Protein 4V11 (pdb70)

GO terms:
  GO:0005737 cytoplasm (C, IDA)
  GO:0005544 calcium-dependent phospholipid binding (F, TAS)
  GO:0050750 low-density lipoprotein particle receptor binding (F, IDA)
  GO:0005515 protein binding (F, IPI)
  GO:0007268 chemical synaptic transmission (P, TAS)
  GO:0060201 clathrin-sculpted acetylcholine transport vesicle membrane (C, TAS)
  GO:0060203 clathrin-sculpted glutamate transport vesicle membrane (C, TAS)
  GO:0061202 clathrin-sculpted gamma-aminobutyric acid transport vesicle membrane (C, TAS)
  GO:0070083 clathrin-sculpted monoamine transport vesicle membrane (C, TAS)
  GO:0005886 plasma membrane (C, TAS)
  GO:0030669 clathrin-coated endocytic vesicle membrane (C, TAS)
  GO:0030672 synaptic vesicle membrane (C, TAS)
  GO:0005543 phospholipid binding (F, IDA)
  GO:0008289 lipid binding (F, IDA)
  GO:0042734 presynaptic membrane (C, IDA)
  GO:0016050 vesicle organization (P, IDA)
  GO:0008289 lipid binding (F, EXP)
  GO:1903861 positive regulation of dendrite extension (P, IDA)
  GO:0008021 synaptic vesicle (C, TAS)
  GO:0017157 regulation of exocytosis (P, TAS)

B-factor: mean 11.52, std 8.49, range [1.67, 54.46]

Foldseek 3Di:
DAWKWKWWWAAAQVQQKIKIWGFKIAPHQADDDVARFFKKKKKFKAQLQGTDDIDIFDTHGGDRMDGGRHMDMDRGHNVCQQRIKIKMWIWGDDPDDDGHTSFIDIAHNLHDDPRPVSSVVNVVDHRDIGMDMDDGHHPVVRSVSSNDDD/DDDDDDDPD

Sequence (159 aa):
KLGDICFSLRYVPTAGKLTVVILEAKNLKKMDVGGLSDPYVKIHLMQNGKRLKKKKTTIKKNTLNPYYNESFSFEVPFEQIQKVQVVVTVLDYDKIGKNDAIGKVFVGYNSTGAELRHWSDMLANPRRPIAQWHTLQQVEEEVDAMLAVKKSDAEGHDED

Structure (mmCIF, N/CA/C/O backbone):
data_4V11
#
_entry.id   4V11
#
_cell.length_a   46.049
_cell.length_b   41.432
_cell.length_c   48.014
_cell.angle_alpha   90.00
_cell.angle_beta   96.59
_cell.angle_gamma   90.00
#
_symmetry.space_group_name_H-M   'P 1 21 1'
#
loop_
_entity.id
_entity.type
_entity.pdbx_description
1 polymer SYNAPTOTAGMIN-1
2 polymer 'SYNAPTIC VESICLE GLYCOPROTEIN 2A'
3 non-polymer 'CALCIUM ION'
4 non-polymer GLYCEROL
5 water water
#
loop_
_atom_site.group_PDB
_atom_site.id
_atom_site.type_symbol
_atom_site.label_atom_id
_atom_site.label_alt_id
_atom_site.label_comp_id
_atom_site.label_asym_id
_atom_site.label_entity_id
_atom_site.label_seq_id
_atom_site.pdbx_PDB_ins_code
_atom_site.Cartn_x
_atom_site.Cartn_y
_atom_site.Cartn_z
_atom_site.occupancy
_atom_site.B_iso_or_equiv
_atom_site.auth_seq_id
_atom_site.auth_comp_id
_atom_site.auth_asym_id
_atom_site.auth_atom_id
_atom_site.pdbx_PDB_model_num
ATOM 1 N N . LYS A 1 1 ? 7.443 -14.000 51.600 1.00 37.95 273 LYS A N 1
ATOM 2 C CA . LYS A 1 1 ? 6.435 -15.018 51.352 1.00 17.35 273 LYS A CA 1
ATOM 3 C C . LYS A 1 1 ? 5.152 -14.758 52.141 1.00 13.65 273 LYS A C 1
ATOM 4 O O . LYS A 1 1 ? 4.149 -15.411 51.906 1.00 14.70 273 LYS A O 1
ATOM 10 N N . LEU A 1 2 ? 5.181 -13.817 53.083 1.00 11.32 274 LEU A N 1
ATOM 11 C CA . LEU A 1 2 ? 4.000 -13.576 53.919 1.00 9.91 274 LEU A CA 1
ATOM 12 C C . LEU A 1 2 ? 3.222 -12.339 53.492 1.00 10.47 274 LEU A C 1
ATOM 13 O O . LEU A 1 2 ? 2.012 -12.244 53.716 1.00 9.35 274 LEU A O 1
ATOM 18 N N . GLY A 1 3 ? 3.922 -11.391 52.887 1.00 9.30 275 GLY A N 1
ATOM 19 C CA . GLY A 1 3 ? 3.291 -10.169 52.432 1.00 9.08 275 GLY A CA 1
ATOM 20 C C . GLY A 1 3 ? 3.994 -8.932 52.941 1.00 7.31 275 GLY A C 1
ATOM 21 O O . GLY A 1 3 ? 4.972 -9.014 53.690 1.00 6.19 275 GLY A O 1
ATOM 22 N N . ASP A 1 4 ? 3.491 -7.782 52.509 1.00 5.78 276 ASP A N 1
ATOM 23 C CA . ASP A 1 4 ? 4.088 -6.493 52.837 1.00 7.01 276 ASP A CA 1
ATOM 24 C C . ASP A 1 4 ? 3.020 -5.585 53.413 1.00 5.18 276 ASP A C 1
ATOM 25 O O . ASP A 1 4 ? 1.863 -5.649 52.997 1.00 5.22 276 ASP A O 1
ATOM 30 N N . ILE A 1 5 ? 3.395 -4.729 54.353 1.00 6.37 277 ILE A N 1
ATOM 31 C CA . ILE A 1 5 ? 2.417 -3.788 54.895 1.00 4.70 277 ILE A CA 1
ATOM 32 C C . ILE A 1 5 ? 2.992 -2.382 54.878 1.00 4.45 277 ILE A C 1
ATOM 33 O O . ILE A 1 5 ? 4.187 -2.194 55.122 1.00 4.35 277 ILE A O 1
ATOM 38 N N . CYS A 1 6 ? 2.143 -1.408 54.552 1.00 2.99 278 CYS A N 1
ATOM 39 C CA . CYS A 1 6 ? 2.541 -0.006 54.546 1.00 5.78 278 CYS A CA 1
ATOM 40 C C . CYS A 1 6 ? 1.759 0.725 55.619 1.00 4.78 278 CYS A C 1
ATOM 41 O O . CYS A 1 6 ? 0.541 0.618 55.679 1.00 3.73 278 CYS A O 1
ATOM 44 N N . PHE A 1 7 ? 2.460 1.445 56.486 1.00 8.01 279 PHE A N 1
ATOM 45 C CA . PHE A 1 7 ? 1.777 2.298 57.437 1.00 4.17 279 PHE A CA 1
ATOM 46 C C . PHE A 1 7 ? 2.586 3.560 57.644 1.00 4.24 279 PHE A C 1
ATOM 47 O O . PHE A 1 7 ? 3.790 3.593 57.352 1.00 5.71 279 PHE A O 1
ATOM 55 N N . SER A 1 8 ? 1.921 4.616 58.103 1.00 4.06 280 SER A N 1
ATOM 56 C CA . SER A 1 8 ? 2.640 5.834 58.422 1.00 4.58 280 SER A CA 1
ATOM 57 C C . SER A 1 8 ? 2.789 5.956 59.930 1.00 5.86 280 SER A C 1
ATOM 58 O O . SER A 1 8 ? 2.014 5.375 60.695 1.00 5.23 280 SER A O 1
ATOM 61 N N . LEU A 1 9 ? 3.827 6.676 60.340 1.00 3.56 281 LEU A N 1
ATOM 62 C CA . LEU A 1 9 ? 4.092 6.980 61.736 1.00 2.99 281 LEU A CA 1
ATOM 63 C C . LEU A 1 9 ? 4.198 8.486 61.897 1.00 4.04 281 LEU A C 1
ATOM 64 O O . LEU A 1 9 ? 4.856 9.151 61.087 1.00 5.84 281 LEU A O 1
ATOM 69 N N . ARG A 1 10 ? 3.543 9.018 62.924 1.00 5.56 282 ARG A N 1
ATOM 70 C CA . ARG A 1 10 ? 3.644 10.436 63.277 1.00 3.65 282 ARG A CA 1
ATOM 71 C C . ARG A 1 10 ? 3.803 10.568 64.789 1.00 4.28 282 ARG A C 1
ATOM 72 O O . ARG A 1 10 ? 3.071 9.940 65.547 1.00 4.34 282 ARG A O 1
ATOM 80 N N . TYR A 1 11 ? 4.768 11.363 65.231 1.00 4.63 283 TYR A N 1
ATOM 81 C CA . TYR A 1 11 ? 4.860 11.677 66.648 1.00 6.14 283 TYR A CA 1
ATOM 82 C C . TYR A 1 11 ? 4.714 13.188 66.842 1.00 7.79 283 TYR A C 1
ATOM 83 O O . TYR A 1 11 ? 5.352 13.980 66.139 1.00 7.90 283 TYR A O 1
ATOM 92 N N . VAL A 1 12 ? 3.835 13.581 67.759 1.00 7.98 284 VAL A N 1
ATOM 93 C CA . VAL A 1 12 ? 3.662 14.985 68.116 1.00 7.07 284 VAL A CA 1
ATOM 94 C C . VAL A 1 12 ? 4.239 15.174 69.516 1.00 7.83 284 VAL A C 1
ATOM 95 O O . VAL A 1 12 ? 3.545 14.946 70.515 1.00 8.33 284 VAL A O 1
ATOM 99 N N . PRO A 1 13 ? 5.521 15.569 69.587 1.00 9.35 285 PRO A N 1
ATOM 100 C CA . PRO A 1 13 ? 6.318 15.548 70.824 1.00 8.92 285 PRO A CA 1
ATOM 101 C C . PRO A 1 13 ? 5.649 16.269 71.987 1.00 8.58 285 PRO A C 1
ATOM 102 O O . PRO A 1 13 ? 5.563 15.725 73.087 1.00 11.72 285 PRO A O 1
ATOM 106 N N . THR A 1 14 ? 5.173 17.483 71.744 1.00 14.18 286 THR A N 1
ATOM 107 C CA . THR A 1 14 ? 4.628 18.290 72.830 1.00 15.13 286 THR A CA 1
ATOM 108 C C . THR A 1 14 ? 3.290 17.725 73.294 1.00 17.33 286 THR A C 1
ATOM 109 O O . THR A 1 14 ? 2.854 17.986 74.413 1.00 18.23 286 THR A O 1
ATOM 113 N N . ALA A 1 15 ? 2.659 16.913 72.452 1.00 10.56 287 ALA A N 1
ATOM 114 C CA . ALA A 1 15 ? 1.395 16.289 72.818 1.00 7.05 287 ALA A CA 1
ATOM 115 C C . ALA A 1 15 ? 1.571 14.886 73.402 1.00 11.36 287 ALA A C 1
ATOM 116 O O . ALA A 1 15 ? 0.631 14.331 73.976 1.00 11.68 287 ALA A O 1
ATOM 118 N N . GLY A 1 16 ? 2.765 14.316 73.260 1.00 7.50 288 GLY A N 1
ATOM 119 C CA . GLY A 1 16 ? 2.973 12.918 73.589 1.00 7.38 288 GLY A CA 1
ATOM 120 C C . GLY A 1 16 ? 2.006 12.038 72.811 1.00 11.29 288 GLY A C 1
ATOM 121 O O . GLY A 1 16 ? 1.444 11.089 73.356 1.00 10.69 288 GLY A O 1
ATOM 122 N N . LYS A 1 17 ? 1.802 12.358 71.534 1.00 4.98 289 LYS A N 1
ATOM 123 C CA . LYS A 1 17 ? 0.801 11.652 70.728 1.00 6.37 289 LYS A CA 1
ATOM 124 C C . LYS A 1 17 ? 1.444 10.890 69.572 1.00 5.92 289 LYS A C 1
ATOM 125 O O . LYS A 1 17 ? 2.082 11.485 68.703 1.00 4.76 289 LYS A O 1
ATOM 131 N N . LEU A 1 18 ? 1.253 9.576 69.570 1.00 3.56 290 LEU A N 1
ATOM 132 C CA . LEU A 1 18 ? 1.822 8.706 68.543 1.00 3.49 290 LEU A CA 1
ATOM 133 C C . LEU A 1 18 ? 0.719 8.157 67.659 1.00 4.17 290 LEU A C 1
ATOM 134 O O . LEU A 1 18 ? -0.179 7.475 68.150 1.00 4.83 290 LEU A O 1
ATOM 139 N N . THR A 1 19 ? 0.780 8.444 66.365 1.00 4.61 291 THR A N 1
ATOM 140 C CA . THR A 1 19 ? -0.285 8.023 65.461 1.00 3.38 291 THR A CA 1
ATOM 141 C C . THR A 1 19 ? 0.240 7.077 64.389 1.00 5.88 291 THR A C 1
ATOM 142 O O . THR A 1 19 ? 1.194 7.377 63.667 1.00 6.55 291 THR A O 1
ATOM 146 N N . VAL A 1 20 ? -0.397 5.917 64.312 1.00 3.95 292 VAL A N 1
ATOM 147 C CA . VAL A 1 20 ? -0.084 4.908 63.321 1.00 3.99 292 VAL A CA 1
ATOM 148 C C . VAL A 1 20 ? -1.256 4.817 62.350 1.00 5.20 292 VAL A C 1
ATOM 149 O O . VAL A 1 20 ? -2.375 4.526 62.770 1.00 4.28 292 VAL A O 1
ATOM 153 N N . VAL A 1 21 ? -1.014 5.073 61.068 1.00 3.91 293 VAL A N 1
ATOM 154 C CA . VAL A 1 21 ? -2.061 4.890 60.072 1.00 3.12 293 VAL A CA 1
ATOM 155 C C . VAL A 1 21 ? -1.759 3.652 59.264 1.00 4.62 293 VAL A C 1
ATOM 156 O O . VAL A 1 21 ? -0.760 3.605 58.559 1.00 4.24 293 VAL A O 1
ATOM 160 N N . ILE A 1 22 ? -2.613 2.646 59.383 1.00 4.06 294 ILE A N 1
ATOM 161 C CA . ILE A 1 22 ? -2.475 1.450 58.566 1.00 3.07 294 ILE A CA 1
ATOM 162 C C . ILE A 1 22 ? -2.983 1.804 57.177 1.00 4.17 294 ILE A C 1
ATOM 163 O O . ILE A 1 22 ? -4.155 2.130 57.000 1.00 2.25 294 ILE A O 1
ATOM 168 N N . LEU A 1 23 ? -2.092 1.778 56.194 1.00 3.48 295 LEU A N 1
ATOM 169 C CA . LEU A 1 23 ? -2.484 2.203 54.857 1.00 5.64 295 LEU A CA 1
ATOM 170 C C . LEU A 1 23 ? -2.956 1.016 54.007 1.00 5.45 295 LEU A C 1
ATOM 171 O O . LEU A 1 23 ? -4.130 0.927 53.634 1.00 5.78 295 LEU A O 1
ATOM 176 N N . GLU A 1 24 ? -2.046 0.099 53.718 1.00 5.03 296 GLU A N 1
ATOM 177 C CA . GLU A 1 24 ? -2.316 -0.961 52.746 1.00 4.99 296 GLU A CA 1
ATOM 178 C C . GLU A 1 24 ? -1.438 -2.171 53.040 1.00 6.58 296 GLU A C 1
ATOM 179 O O . GLU A 1 24 ? -0.348 -2.023 53.585 1.00 7.28 296 GLU A O 1
ATOM 185 N N . ALA A 1 25 ? -1.920 -3.363 52.699 1.00 6.76 297 ALA A N 1
ATOM 186 C CA . ALA A 1 25 ? -1.074 -4.541 52.663 1.00 5.40 297 ALA A CA 1
ATOM 187 C C . ALA A 1 25 ? -1.160 -5.174 51.269 1.00 7.92 297 ALA A C 1
ATOM 188 O O . ALA A 1 25 ? -2.152 -4.996 50.570 1.00 6.40 297 ALA A O 1
ATOM 190 N N . LYS A 1 26 ? -0.118 -5.891 50.855 1.00 6.87 298 LYS A N 1
ATOM 191 C CA . LYS A 1 26 ? -0.126 -6.508 49.534 1.00 8.80 298 LYS A CA 1
ATOM 192 C C . LYS A 1 26 ? 0.633 -7.819 49.566 1.00 8.31 298 LYS A C 1
ATOM 193 O O . LYS A 1 26 ? 1.429 -8.055 50.478 1.00 8.05 298 LYS A O 1
ATOM 199 N N . ASN A 1 27 ? 0.376 -8.667 48.573 1.00 9.71 299 ASN A N 1
ATOM 200 C CA . ASN A 1 27 ? 1.025 -9.970 48.476 1.00 9.56 299 ASN A CA 1
ATOM 201 C C . ASN A 1 27 ? 0.788 -10.851 49.696 1.00 8.95 299 ASN A C 1
ATOM 202 O O . ASN A 1 27 ? 1.640 -11.661 50.043 1.00 6.20 299 ASN A O 1
ATOM 207 N N . LEU A 1 28 ? -0.361 -10.693 50.352 1.00 6.60 300 LEU A N 1
ATOM 208 C CA . LEU A 1 28 ? -0.620 -11.447 51.577 1.00 5.07 300 LEU A CA 1
ATOM 209 C C . LEU A 1 28 ? -0.725 -12.932 51.277 1.00 7.86 300 LEU A C 1
ATOM 210 O O . LEU A 1 28 ? -1.194 -13.331 50.219 1.00 5.35 300 LEU A O 1
ATOM 215 N N . LYS A 1 29 ? -0.295 -13.744 52.229 1.00 4.35 301 LYS A N 1
ATOM 216 C CA . LYS A 1 29 ? -0.466 -15.179 52.110 1.00 11.93 301 LYS A CA 1
ATOM 217 C C . LYS A 1 29 ? -1.951 -15.521 52.080 1.00 8.37 301 LYS A C 1
ATOM 218 O O . LYS A 1 29 ? -2.762 -14.893 52.765 1.00 7.11 301 LYS A O 1
ATOM 224 N N . LYS A 1 30 ? -2.293 -16.515 51.269 1.00 8.07 302 LYS A N 1
ATOM 225 C CA . LYS A 1 30 ? -3.646 -17.031 51.171 1.00 7.95 302 LYS A CA 1
ATOM 226 C C . LYS A 1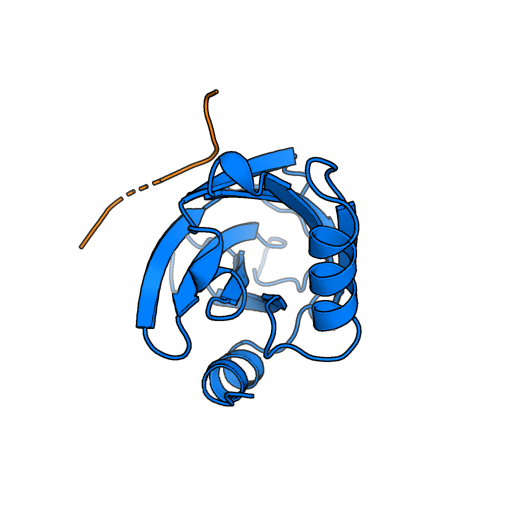 30 ? -3.881 -17.977 52.344 1.00 10.43 302 LYS A C 1
ATOM 227 O O . LYS A 1 30 ? -3.187 -18.991 52.473 1.00 6.47 302 LYS A O 1
ATOM 233 N N . MET A 1 31 ? -4.849 -17.646 53.193 1.00 6.27 303 MET A N 1
ATOM 234 C CA . MET A 1 31 ? -5.067 -18.366 54.448 1.00 6.40 303 MET A CA 1
ATOM 235 C C . MET A 1 31 ? -6.422 -19.064 54.517 1.00 8.08 303 MET A C 1
ATOM 236 O O . MET A 1 31 ? -6.809 -19.576 55.571 1.00 10.00 303 MET A O 1
ATOM 241 N N . ASP A 1 32 ? -7.155 -19.074 53.411 1.00 8.34 304 ASP A N 1
ATOM 242 C CA . ASP A 1 32 ? -8.441 -19.756 53.379 1.00 6.17 304 ASP A CA 1
ATOM 243 C C . ASP A 1 32 ? -8.460 -20.789 52.260 1.00 14.74 304 ASP A C 1
ATOM 244 O O . ASP A 1 32 ? -7.779 -20.636 51.259 1.00 12.93 304 ASP A O 1
ATOM 249 N N . VAL A 1 33 ? -9.210 -21.862 52.468 1.00 13.57 305 VAL A N 1
ATOM 250 C CA . VAL A 1 33 ? -9.520 -22.810 51.408 1.00 12.65 305 VAL A CA 1
ATOM 251 C C . VAL A 1 33 ? -10.869 -22.397 50.857 1.00 12.87 305 VAL A C 1
ATOM 252 O O . VAL A 1 33 ? -11.814 -22.231 51.621 1.00 11.87 305 VAL A O 1
ATOM 256 N N . GLY A 1 34 ? -10.966 -22.210 49.544 1.00 9.62 306 GLY A N 1
ATOM 257 C CA . GLY A 1 34 ? -12.218 -21.788 48.946 1.00 9.91 306 GLY A CA 1
ATOM 258 C C . GLY A 1 34 ? -12.443 -20.303 49.160 1.00 13.73 306 GLY A C 1
ATOM 259 O O . GLY A 1 34 ? -13.574 -19.831 49.232 1.00 18.63 306 GLY A O 1
ATOM 260 N N . GLY A 1 35 ? -11.344 -19.565 49.272 1.00 11.68 307 GLY A N 1
ATOM 261 C CA . GLY A 1 35 ? -11.384 -18.132 49.506 1.00 11.51 307 GLY A CA 1
ATOM 262 C C . GLY A 1 35 ? -9.958 -17.624 49.496 1.00 9.51 307 GLY A C 1
ATOM 263 O O . GLY A 1 35 ? -9.037 -18.390 49.264 1.00 17.05 307 GLY A O 1
ATOM 264 N N . LEU A 1 36 ? -9.761 -16.339 49.745 1.00 10.21 308 LEU A N 1
ATOM 265 C CA . LEU A 1 36 ? -8.412 -15.793 49.767 1.00 6.02 308 LEU A CA 1
ATOM 266 C C . LEU A 1 36 ? -7.890 -15.656 51.210 1.00 8.63 308 LEU A C 1
ATOM 267 O O . LEU A 1 36 ? -7.389 -16.618 51.792 1.00 8.84 308 LEU A O 1
ATOM 272 N N . SER A 1 37 ? -7.976 -14.451 51.756 1.00 4.87 309 SER A N 1
ATOM 273 C CA . SER A 1 37 ? -7.791 -14.215 53.190 1.00 5.05 309 SER A CA 1
ATOM 274 C C . SER A 1 37 ? -8.767 -13.110 53.526 1.00 4.55 309 SER A C 1
ATOM 275 O O . SER A 1 37 ? -9.285 -12.455 52.624 1.00 6.05 309 SER A O 1
ATOM 278 N N . ASP A 1 38 ? -9.031 -12.911 54.809 1.00 4.32 310 ASP A N 1
ATOM 279 C CA . ASP A 1 38 ? -9.943 -11.868 55.254 1.00 4.31 310 ASP A CA 1
ATOM 280 C C . ASP A 1 38 ? -9.195 -11.005 56.248 1.00 4.02 310 ASP A C 1
ATOM 281 O O . ASP A 1 38 ? -9.463 -11.076 57.442 1.00 5.34 310 ASP A O 1
ATOM 286 N N . PRO A 1 39 ? -8.234 -10.206 55.759 1.00 6.01 311 PRO A N 1
ATOM 287 C CA . PRO A 1 39 ? -7.271 -9.563 56.660 1.00 3.42 311 PRO A CA 1
ATOM 288 C C . PRO A 1 39 ? -7.806 -8.397 57.481 1.00 3.48 311 PRO A C 1
ATOM 289 O O . PRO A 1 39 ? -8.500 -7.520 56.968 1.00 2.65 311 PRO A O 1
ATOM 293 N N . TYR A 1 40 ? -7.452 -8.404 58.761 1.00 3.98 312 TYR A N 1
ATOM 294 C CA . TYR A 1 40 ? -7.539 -7.216 59.597 1.00 2.83 312 TYR A CA 1
ATOM 295 C C . TYR A 1 40 ? -6.1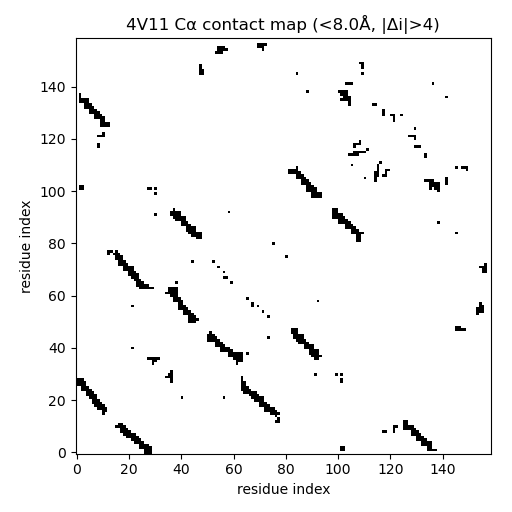74 -7.052 60.255 1.00 3.98 312 TYR A C 1
ATOM 296 O O . TYR A 1 40 ? -5.365 -7.974 60.254 1.00 3.47 312 TYR A O 1
ATOM 305 N N . VAL A 1 41 ? -5.921 -5.868 60.791 1.00 5.49 313 VAL A N 1
ATOM 306 C CA . VAL A 1 41 ? -4.633 -5.558 61.389 1.00 3.52 313 VAL A CA 1
ATOM 307 C C . VAL A 1 41 ? -4.835 -5.205 62.850 1.00 5.41 313 VAL A C 1
ATOM 308 O O . VAL A 1 41 ? -5.690 -4.382 63.180 1.00 3.33 313 VAL A O 1
ATOM 312 N N . LYS A 1 42 ? -4.081 -5.858 63.728 1.00 3.44 314 LYS A N 1
ATOM 313 C CA . LYS A 1 42 ? -4.126 -5.521 65.138 1.00 4.84 314 LYS A CA 1
ATOM 314 C C . LYS A 1 42 ? -2.846 -4.795 65.524 1.00 6.72 314 LYS A C 1
ATOM 315 O O . LYS A 1 42 ? -1.758 -5.191 65.119 1.00 8.78 314 LYS A O 1
ATOM 321 N N . ILE A 1 43 ? -2.977 -3.723 66.298 1.00 4.91 315 ILE A N 1
ATOM 322 C CA . ILE A 1 43 ? -1.818 -2.948 66.720 1.00 4.95 315 ILE A CA 1
ATOM 323 C C . ILE A 1 43 ? -1.707 -2.996 68.230 1.00 9.58 315 ILE A C 1
ATOM 324 O O . ILE A 1 43 ? -2.667 -2.667 68.930 1.00 7.73 315 ILE A O 1
ATOM 329 N N . HIS A 1 44 ? -0.554 -3.441 68.725 1.00 4.62 316 HIS A N 1
ATOM 330 C CA . HIS A 1 44 ? -0.290 -3.454 70.159 1.00 6.24 316 HIS A CA 1
ATOM 331 C C . HIS A 1 44 ? 0.798 -2.448 70.493 1.00 5.17 316 HIS A C 1
ATOM 332 O O . HIS A 1 44 ? 1.863 -2.443 69.868 1.00 4.52 316 HIS A O 1
ATOM 339 N N . LEU A 1 45 ? 0.525 -1.589 71.465 1.00 4.66 317 LEU A N 1
ATOM 340 C CA . LEU A 1 45 ? 1.568 -0.741 72.032 1.00 3.55 317 LEU A CA 1
ATOM 341 C C . LEU A 1 45 ? 2.144 -1.488 73.223 1.00 6.44 317 LEU A C 1
ATOM 342 O O . LEU A 1 45 ? 1.414 -1.847 74.147 1.00 5.83 317 LEU A O 1
ATOM 347 N N . MET A 1 46 ? 3.440 -1.763 73.193 1.00 4.14 318 MET A N 1
ATOM 348 C CA . MET A 1 46 ? 4.034 -2.546 74.262 1.00 6.26 318 MET A CA 1
ATOM 349 C C . MET A 1 46 ? 5.216 -1.815 74.859 1.00 7.64 318 MET A C 1
ATOM 350 O O . MET A 1 46 ? 5.752 -0.881 74.271 1.00 6.04 318 MET A O 1
ATOM 355 N N . GLN A 1 47 ? 5.607 -2.223 76.054 1.00 7.38 319 GLN A N 1
ATOM 356 C CA . GLN A 1 47 ? 6.837 -1.703 76.619 1.00 13.13 319 GLN A CA 1
ATOM 357 C C . GLN A 1 47 ? 7.684 -2.922 76.918 1.00 27.07 319 GLN A C 1
ATOM 358 O O . GLN A 1 47 ? 7.585 -3.522 77.985 1.00 31.22 319 GLN A O 1
ATOM 364 N N . ASN A 1 48 ? 8.478 -3.287 75.914 1.00 36.20 320 ASN A N 1
ATOM 365 C CA . ASN A 1 48 ? 9.251 -4.516 75.879 1.00 38.37 320 ASN A CA 1
ATOM 366 C C . ASN A 1 48 ? 8.342 -5.734 76.018 1.00 35.89 320 ASN A C 1
ATOM 367 O O . ASN A 1 48 ? 7.726 -6.153 75.033 1.00 24.62 320 ASN A O 1
ATOM 372 N N . GLY A 1 49 ? 8.234 -6.286 77.224 1.00 37.84 321 GLY A N 1
ATOM 373 C CA . GLY A 1 49 ? 7.461 -7.501 77.422 1.00 39.10 321 GLY A CA 1
ATOM 374 C C . GLY A 1 49 ? 5.992 -7.306 77.765 1.00 43.92 321 GLY A C 1
ATOM 375 O O . GLY A 1 49 ? 5.221 -8.263 77.775 1.00 48.43 321 GLY A O 1
ATOM 376 N N . LYS A 1 50 ? 5.593 -6.069 78.027 1.00 34.27 322 LYS A N 1
ATOM 377 C CA . LYS A 1 50 ? 4.282 -5.811 78.604 1.00 20.12 322 LYS A CA 1
ATOM 378 C C . LYS A 1 50 ? 3.290 -5.172 77.629 1.00 24.19 322 LYS A C 1
ATOM 379 O O . LYS A 1 50 ? 3.611 -4.209 76.939 1.00 12.22 322 LYS A O 1
ATOM 385 N N . ARG A 1 51 ? 2.074 -5.702 77.592 1.00 19.23 323 ARG A N 1
ATOM 386 C CA . ARG A 1 51 ? 1.022 -5.118 76.763 1.00 13.42 323 ARG A CA 1
ATOM 387 C C . ARG A 1 51 ? 0.463 -3.854 77.407 1.00 16.53 323 ARG A C 1
ATOM 388 O O . ARG A 1 51 ? 0.037 -3.892 78.561 1.00 24.57 323 ARG A O 1
ATOM 396 N N . LEU A 1 52 ? 0.475 -2.737 76.677 1.00 7.93 324 LEU A N 1
ATOM 397 C CA . LEU A 1 52 ? -0.064 -1.482 77.212 1.00 4.96 324 LEU A CA 1
ATOM 398 C C . LEU A 1 52 ? -1.455 -1.168 76.650 1.00 8.40 324 LEU A C 1
ATOM 399 O O . LEU A 1 52 ? -2.413 -0.992 77.410 1.00 7.51 324 LEU A O 1
ATOM 404 N N . LYS A 1 53 ? -1.543 -1.071 75.318 1.00 6.31 325 LYS A N 1
ATOM 405 C CA . LYS A 1 53 ? -2.762 -0.674 74.608 1.00 3.97 325 LYS A CA 1
ATOM 406 C C . LYS A 1 53 ? -2.879 -1.520 73.336 1.00 5.20 325 LYS A C 1
ATOM 407 O O . LYS A 1 53 ? -1.871 -1.972 72.802 1.00 4.99 325 LYS A O 1
ATOM 413 N N . LYS A 1 54 ? -4.101 -1.727 72.856 1.00 3.72 326 LYS A N 1
ATOM 414 C CA . LYS A 1 54 ? -4.328 -2.450 71.607 1.00 4.14 326 LYS A CA 1
ATOM 415 C C . LYS A 1 54 ? -5.402 -1.757 70.783 1.00 10.02 326 LYS A C 1
ATOM 416 O O . LYS A 1 54 ? -6.312 -1.130 71.336 1.00 8.68 326 LYS A O 1
ATOM 422 N N . LYS A 1 55 ? -5.287 -1.844 69.462 1.00 4.62 327 LYS A N 1
ATOM 423 C CA . LYS A 1 55 ? -6.339 -1.362 68.570 1.00 5.05 327 LYS A CA 1
ATOM 424 C C . LYS A 1 55 ? -6.402 -2.285 67.366 1.00 3.85 327 LYS A C 1
ATOM 425 O O . LYS A 1 55 ? -5.501 -3.108 67.167 1.00 5.13 327 LYS A O 1
ATOM 431 N N . LYS A 1 56 ? -7.445 -2.153 66.558 1.00 3.46 328 LYS A N 1
ATOM 432 C CA . LYS A 1 56 ? -7.544 -2.990 65.366 1.00 5.08 328 LYS A CA 1
ATOM 433 C C . LYS A 1 56 ? -8.315 -2.312 64.247 1.00 6.23 328 LYS A C 1
ATOM 434 O O . LYS A 1 56 ? -9.186 -1.471 64.496 1.00 3.70 328 LYS A O 1
ATOM 440 N N . THR A 1 57 ? -7.984 -2.681 63.012 1.00 4.38 329 THR A N 1
ATOM 441 C CA . THR A 1 57 ? -8.731 -2.218 61.852 1.00 2.80 329 THR A CA 1
ATOM 442 C C . THR A 1 57 ? -10.024 -2.985 61.643 1.00 6.06 329 THR A C 1
ATOM 443 O O . THR A 1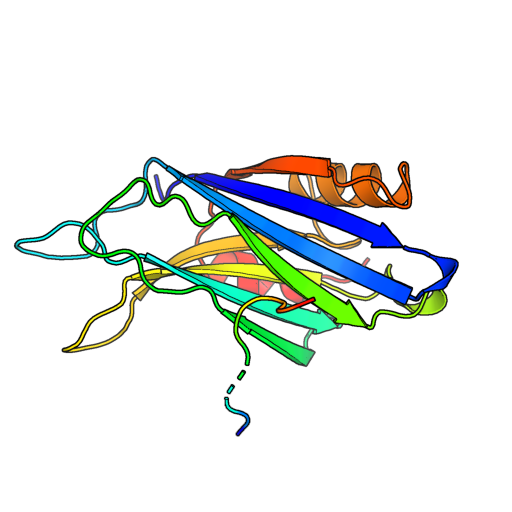 57 ? -10.264 -4.016 62.272 1.00 4.57 329 THR A O 1
ATOM 447 N N . THR A 1 58 ? -10.843 -2.490 60.717 1.00 3.17 330 THR A N 1
ATOM 448 C CA . THR A 1 58 ? -11.924 -3.294 60.184 1.00 5.04 330 THR A CA 1
ATOM 449 C C . THR A 1 58 ? -11.351 -4.495 59.412 1.00 6.53 330 THR A C 1
ATOM 450 O O . THR A 1 58 ? -10.158 -4.563 59.118 1.00 2.90 330 THR A O 1
ATOM 454 N N . ILE A 1 59 ? -12.227 -5.443 59.103 1.00 5.43 331 ILE A N 1
ATOM 455 C CA . ILE A 1 59 ? -11.891 -6.622 58.310 1.00 5.66 331 ILE A CA 1
A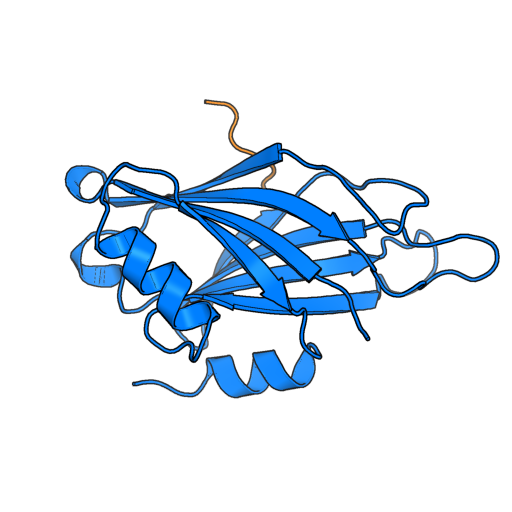TOM 456 C C . ILE A 1 59 ? -12.201 -6.388 56.841 1.00 7.13 331 ILE A C 1
ATOM 457 O O . ILE A 1 59 ? -13.292 -5.932 56.524 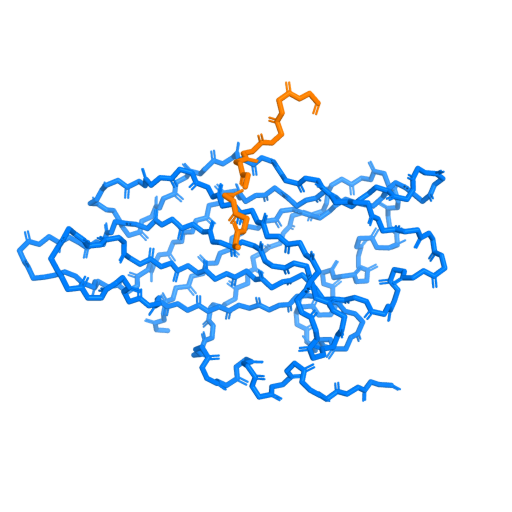1.00 5.47 331 ILE A O 1
ATOM 462 N N . LYS A 1 60 ? -11.250 -6.681 55.952 1.00 3.90 332 LYS A N 1
ATOM 463 C CA . LYS A 1 60 ? -11.510 -6.646 54.515 1.00 6.95 332 LYS A CA 1
ATOM 464 C C . LYS A 1 60 ? -11.695 -8.074 54.013 1.00 7.90 332 LYS A C 1
ATOM 465 O O . LYS A 1 60 ? -10.808 -8.903 54.169 1.00 10.08 332 LYS A O 1
ATOM 471 N N . LYS A 1 61 ? -12.844 -8.365 53.416 1.00 7.19 333 LYS A N 1
ATOM 472 C CA . LYS A 1 61 ? -13.173 -9.742 53.056 1.00 5.13 333 LYS A CA 1
ATOM 473 C C . LYS A 1 61 ? -12.537 -10.164 51.748 1.00 6.23 333 LYS A C 1
ATOM 474 O O . LYS A 1 61 ? -12.532 -9.391 50.779 1.00 6.18 333 LYS A O 1
ATOM 480 N N . ASN A 1 62 ? -12.005 -11.385 51.729 1.00 6.15 334 ASN A N 1
ATOM 481 C CA . ASN A 1 62 ? -11.623 -12.057 50.488 1.00 6.17 334 ASN A CA 1
ATOM 482 C C . ASN A 1 62 ? -10.655 -11.242 49.633 1.00 6.81 334 ASN A C 1
ATOM 483 O O . ASN A 1 62 ? -10.939 -10.916 48.479 1.00 5.60 334 ASN A O 1
ATOM 488 N N . THR A 1 63 ? -9.515 -10.891 50.208 1.00 3.52 335 THR A N 1
ATOM 489 C CA . THR A 1 63 ? -8.529 -10.131 49.462 1.00 5.15 335 THR A CA 1
ATOM 490 C C . THR A 1 63 ? -7.136 -10.392 50.006 1.00 7.22 335 THR A C 1
ATOM 491 O O . THR A 1 63 ? -6.961 -10.628 51.203 1.00 6.83 335 THR A O 1
ATOM 495 N N . LEU A 1 64 ? -6.154 -10.359 49.111 1.00 6.28 336 LEU A N 1
ATOM 496 C CA . LEU A 1 64 ? -4.746 -10.446 49.496 1.00 4.65 336 LEU A CA 1
ATOM 497 C C . LEU A 1 64 ? -4.066 -9.067 49.386 1.00 5.45 336 LEU A C 1
ATOM 498 O O . LEU A 1 64 ? -2.860 -8.938 49.612 1.00 6.40 336 LEU A O 1
ATOM 503 N N . ASN A 1 65 ? -4.851 -8.043 49.052 1.00 3.36 337 ASN A N 1
ATOM 504 C CA . ASN A 1 65 ? -4.348 -6.670 48.911 1.00 4.59 337 ASN A CA 1
ATOM 505 C C . ASN A 1 65 ? -5.307 -5.639 49.529 1.00 9.45 337 ASN A C 1
ATOM 506 O O . ASN A 1 65 ? -5.896 -4.811 48.824 1.00 5.21 337 ASN A O 1
ATOM 511 N N . PRO A 1 66 ? -5.477 -5.692 50.860 1.00 6.62 338 PRO A N 1
ATOM 512 C CA . PRO A 1 66 ? -6.415 -4.787 51.540 1.00 6.85 338 PRO A CA 1
ATOM 513 C C . PRO A 1 66 ? -5.937 -3.340 51.589 1.00 5.66 338 PRO A C 1
ATOM 514 O O . PRO A 1 66 ? -4.745 -3.102 51.787 1.00 6.64 338 PRO A O 1
ATOM 518 N N . TYR A 1 67 ? -6.871 -2.402 51.438 1.00 5.03 339 TYR A N 1
ATOM 519 C CA . TYR A 1 67 ? -6.609 -0.978 51.631 1.00 5.42 339 TYR A CA 1
ATOM 520 C C . TYR A 1 67 ? -7.439 -0.487 52.820 1.00 6.05 339 TYR A C 1
ATOM 521 O O . TYR A 1 67 ? -8.658 -0.632 52.814 1.00 6.16 339 TYR A O 1
ATOM 530 N N . TYR A 1 68 ? -6.780 0.084 53.832 1.00 2.97 340 TYR A N 1
ATOM 531 C CA . TYR A 1 68 ? -7.446 0.457 55.083 1.00 4.96 340 TYR A CA 1
ATOM 532 C C . TYR A 1 68 ? -7.611 1.963 55.244 1.00 4.79 340 TYR A C 1
ATOM 533 O O . TYR A 1 68 ? -8.723 2.459 55.413 1.00 5.91 340 TYR A O 1
ATOM 542 N N . ASN A 1 69 ? -6.488 2.671 55.194 1.00 4.41 341 ASN A N 1
ATOM 543 C CA . ASN A 1 69 ? -6.426 4.086 55.566 1.00 6.20 341 ASN A CA 1
ATOM 544 C C . ASN A 1 69 ? -7.154 4.344 56.892 1.00 8.97 341 ASN A C 1
ATOM 545 O O . ASN A 1 69 ? -8.066 5.174 56.966 1.00 4.88 341 ASN A O 1
ATOM 550 N N . GLU A 1 70 ? -6.749 3.617 57.932 1.00 4.84 342 GLU A N 1
ATOM 551 C CA . GLU A 1 70 ? -7.337 3.771 59.255 1.00 3.91 342 GLU A CA 1
ATOM 552 C C . GLU A 1 70 ? -6.287 4.252 60.240 1.00 3.63 342 GLU A C 1
ATOM 553 O O . GLU A 1 70 ? -5.197 3.688 60.320 1.00 1.67 342 GLU A O 1
ATOM 559 N N . SER A 1 71 ? -6.622 5.301 60.985 1.00 3.08 343 SER A N 1
ATOM 560 C CA . SER A 1 71 ? -5.650 5.936 61.872 1.00 3.87 343 SER A CA 1
ATOM 561 C C . SER A 1 71 ? -5.800 5.463 63.319 1.00 6.11 343 SER A C 1
ATOM 562 O O . SER A 1 71 ? -6.923 5.275 63.797 1.00 5.98 343 SER A O 1
ATOM 565 N N . PHE A 1 72 ? -4.670 5.254 64.006 1.00 5.60 344 PHE A N 1
ATOM 566 C CA . PHE A 1 72 ? -4.673 4.799 65.404 1.00 7.00 344 PHE A CA 1
ATOM 567 C C . PHE A 1 72 ? -3.700 5.605 66.248 1.00 4.45 344 PHE A C 1
ATOM 568 O O . PHE A 1 72 ? -2.501 5.575 66.001 1.00 5.15 344 PHE A O 1
ATOM 576 N N . SER A 1 73 ? -4.217 6.295 67.261 1.00 5.47 345 SER A N 1
ATOM 577 C CA . SER A 1 73 ? -3.370 7.142 68.104 1.00 4.92 345 SER A CA 1
ATOM 578 C C . SER A 1 73 ? -3.213 6.595 69.516 1.00 6.58 345 SER A C 1
ATOM 579 O O . SER A 1 73 ? -4.142 6.015 70.076 1.00 4.77 345 SER A O 1
ATOM 582 N N . PHE A 1 74 ? -2.018 6.790 70.068 1.00 4.48 346 PHE A N 1
ATOM 583 C CA . PHE A 1 74 ? -1.656 6.331 71.399 1.00 5.27 346 PHE A CA 1
ATOM 584 C C . PHE A 1 74 ? -0.997 7.456 72.159 1.00 5.99 346 PHE A C 1
ATOM 585 O O . PHE A 1 74 ? -0.259 8.250 71.579 1.00 5.81 346 PHE A O 1
ATOM 593 N N . GLU A 1 75 ? -1.229 7.489 73.463 1.00 7.53 347 GLU A N 1
ATOM 594 C CA . GLU A 1 75 ? -0.558 8.445 74.328 1.00 7.37 347 GLU A CA 1
ATOM 595 C C . GLU A 1 75 ? 0.799 7.879 74.750 1.00 10.83 347 GLU A C 1
ATOM 596 O O . GLU A 1 75 ? 0.871 6.885 75.476 1.00 8.86 347 GLU A O 1
ATOM 602 N N . VAL A 1 76 ? 1.873 8.486 74.253 1.00 7.63 348 VAL A N 1
ATOM 603 C CA . VAL A 1 76 ? 3.231 8.104 74.646 1.00 7.16 348 VAL A CA 1
ATOM 604 C C . VAL A 1 76 ? 4.017 9.364 74.981 1.00 7.88 348 VAL A C 1
ATOM 605 O O . VAL A 1 76 ? 4.439 10.093 74.085 1.00 6.67 348 VAL A O 1
ATOM 609 N N . PRO A 1 77 ? 4.204 9.626 76.275 1.00 9.67 349 PRO A N 1
ATOM 610 C CA . PRO A 1 77 ? 4.888 10.842 76.723 1.00 13.10 349 PRO A CA 1
ATOM 611 C C . PRO A 1 77 ? 6.307 10.908 76.165 1.00 13.58 349 PRO A C 1
ATOM 612 O O . PRO A 1 77 ? 6.935 9.868 75.954 1.00 9.31 349 PRO A O 1
ATOM 616 N N . PHE A 1 78 ? 6.775 12.124 75.918 1.00 11.08 350 PHE A N 1
ATOM 617 C CA . PHE A 1 78 ? 8.087 12.389 75.344 1.00 12.61 350 PHE A CA 1
ATOM 618 C C . PHE A 1 78 ? 9.160 11.511 75.981 1.00 11.49 350 PHE A C 1
ATOM 619 O O . PHE A 1 78 ? 9.913 10.837 75.282 1.00 7.69 350 PHE A O 1
ATOM 627 N N . GLU A 1 79 ? 9.193 11.480 77.310 1.00 10.94 351 GLU A N 1
ATOM 628 C CA . GLU A 1 79 ? 10.236 10.741 78.026 1.00 14.91 351 GLU A CA 1
ATOM 629 C C . GLU A 1 79 ? 10.195 9.228 77.791 1.00 17.14 351 GLU A C 1
ATOM 630 O O . GLU A 1 79 ? 11.161 8.535 78.093 1.00 12.37 351 GLU A O 1
ATOM 636 N N . GLN A 1 80 ? 9.085 8.718 77.258 1.00 15.08 352 GLN A N 1
ATOM 637 C CA . GLN A 1 80 ? 8.901 7.272 77.108 1.00 12.48 352 GLN A CA 1
ATOM 638 C C . GLN A 1 80 ? 8.954 6.777 75.657 1.00 9.49 352 GLN A C 1
ATOM 639 O O . GLN A 1 80 ? 8.846 5.578 75.404 1.00 8.95 352 GLN A O 1
ATOM 645 N N . ILE A 1 81 ? 9.117 7.682 74.702 1.00 9.42 353 ILE A N 1
ATOM 646 C CA . ILE A 1 81 ? 8.952 7.293 73.301 1.00 7.23 353 ILE A CA 1
ATOM 647 C C . ILE A 1 81 ? 10.028 6.291 72.840 1.00 7.16 353 ILE A C 1
ATOM 648 O O . ILE A 1 81 ? 9.794 5.491 71.923 1.00 5.26 353 ILE A O 1
ATOM 653 N N . GLN A 1 82 ? 11.185 6.274 73.509 1.00 7.10 354 GLN A N 1
ATOM 654 C CA . GLN A 1 82 ? 12.240 5.337 73.116 1.00 4.52 354 GLN A CA 1
ATOM 655 C C . GLN A 1 82 ? 12.211 4.051 73.939 1.00 9.88 354 GLN A C 1
ATOM 656 O O . GLN A 1 82 ? 13.147 3.247 73.890 1.00 7.09 354 GLN A O 1
ATOM 662 N N . LYS A 1 83 ? 11.121 3.847 74.668 1.00 6.43 355 LYS A N 1
ATOM 663 C CA . LYS A 1 83 ? 10.963 2.653 75.491 1.00 7.39 355 LYS A CA 1
ATOM 664 C C . LYS A 1 83 ? 9.853 1.744 74.985 1.00 8.15 355 LYS A C 1
ATOM 665 O O . LYS A 1 83 ? 9.676 0.640 75.493 1.00 10.91 355 LYS A O 1
ATOM 671 N N . VAL A 1 84 ? 9.092 2.207 73.999 1.00 5.27 356 VAL A N 1
ATOM 672 C CA . VAL A 1 84 ? 7.924 1.446 73.560 1.00 5.64 356 VAL A CA 1
ATOM 673 C C . VAL A 1 84 ? 8.134 0.716 72.237 1.00 9.12 356 VAL A C 1
ATOM 674 O O . VAL A 1 84 ? 9.092 0.987 71.504 1.00 6.57 356 VAL A O 1
ATOM 678 N N . GLN A 1 85 ? 7.221 -0.210 71.939 1.00 6.44 357 GLN A N 1
ATOM 679 C CA . GLN A 1 85 ? 7.175 -0.871 70.638 1.00 7.18 357 GLN A CA 1
ATOM 680 C C . GLN A 1 85 ? 5.781 -0.756 70.068 1.00 7.26 357 GLN A C 1
ATOM 681 O O . GLN A 1 85 ? 4.812 -0.962 70.786 1.00 5.80 357 GLN A O 1
ATOM 687 N N . VAL A 1 86 ? 5.685 -0.455 68.779 1.00 5.40 358 VAL A N 1
ATOM 688 C CA . VAL A 1 86 ? 4.418 -0.573 68.075 1.00 5.03 358 VAL A CA 1
ATOM 689 C C . VAL A 1 86 ? 4.446 -1.858 67.271 1.00 7.19 358 VAL A C 1
ATOM 690 O O . VAL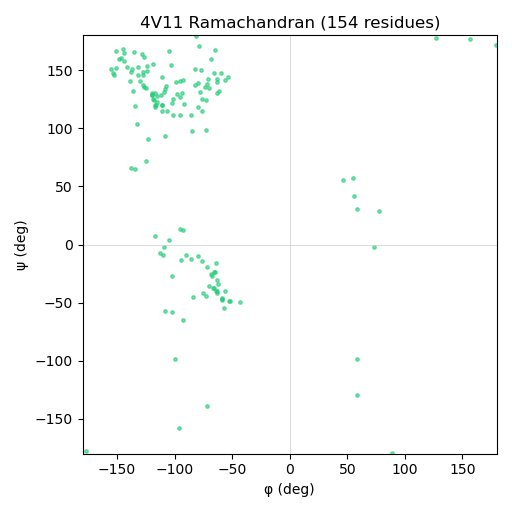 A 1 86 ? 5.212 -1.981 66.320 1.00 3.72 358 VAL A O 1
ATOM 694 N N . VAL A 1 87 ? 3.619 -2.812 67.677 1.00 3.73 359 VAL A N 1
ATOM 695 C CA . VAL A 1 87 ? 3.580 -4.126 67.056 1.00 4.84 359 VAL A CA 1
ATOM 696 C C . VAL A 1 87 ? 2.388 -4.221 66.109 1.00 5.96 359 VAL A C 1
ATOM 697 O O . VAL A 1 87 ? 1.252 -3.986 66.513 1.00 7.11 359 VAL A O 1
ATOM 701 N N . VAL A 1 88 ? 2.651 -4.575 64.853 1.00 6.05 360 VAL A N 1
ATOM 702 C CA . VAL A 1 88 ? 1.607 -4.616 63.833 1.00 3.82 360 VAL A CA 1
ATOM 703 C C . VAL A 1 88 ? 1.468 -6.051 63.339 1.00 4.65 360 VAL A C 1
ATOM 704 O O . VAL A 1 88 ? 2.432 -6.635 62.834 1.00 4.77 360 VAL A O 1
ATOM 708 N N . THR A 1 89 ? 0.285 -6.631 63.538 1.00 4.78 361 THR A N 1
ATOM 709 C CA . THR A 1 89 ? 0.033 -8.018 63.152 1.00 4.83 361 THR A CA 1
ATOM 710 C C . THR A 1 89 ? -1.089 -8.073 62.125 1.00 6.07 361 THR A C 1
ATOM 711 O O . THR A 1 89 ? -2.152 -7.511 62.353 1.00 4.36 361 THR A O 1
ATOM 715 N N . VAL A 1 90 ? -0.864 -8.759 61.008 1.00 4.59 362 VAL A N 1
ATOM 716 C CA . VAL A 1 90 ? -1.942 -8.992 60.061 1.00 4.04 362 VAL A CA 1
ATOM 717 C C . VAL A 1 90 ? -2.507 -10.388 60.301 1.00 3.76 362 VAL A C 1
ATOM 718 O O . VAL A 1 90 ? -1.759 -11.374 60.359 1.00 3.28 362 VAL A O 1
ATOM 722 N N . LEU A 1 91 ? -3.826 -10.467 60.435 1.00 3.47 363 LEU A N 1
ATOM 723 C CA . LEU A 1 91 ? -4.493 -11.734 60.715 1.00 5.16 363 LEU A CA 1
ATOM 724 C C . LEU A 1 91 ? -5.611 -11.996 59.726 1.00 5.60 363 LEU A C 1
ATOM 725 O O . LEU A 1 91 ? -6.250 -11.064 59.253 1.00 3.77 363 LEU A O 1
ATOM 730 N N . ASP A 1 92 ? -5.849 -13.272 59.434 1.00 3.84 364 ASP A N 1
ATOM 731 C CA . ASP A 1 92 ? -6.965 -13.665 58.577 1.00 5.54 364 ASP A CA 1
ATOM 732 C C . ASP A 1 92 ? -8.169 -14.041 59.440 1.00 7.16 364 ASP A C 1
ATOM 733 O O . ASP A 1 92 ? -8.140 -15.032 60.175 1.00 5.22 364 ASP A O 1
ATOM 738 N N . TYR A 1 93 ? -9.213 -13.227 59.379 1.00 4.82 365 TYR A N 1
ATOM 739 C CA . TYR A 1 93 ? -10.441 -13.534 60.108 1.00 6.15 365 TYR A CA 1
ATOM 740 C C . TYR A 1 93 ? -11.076 -14.828 59.603 1.00 7.95 365 TYR A C 1
ATOM 741 O O . TYR A 1 93 ? -11.232 -15.002 58.402 1.00 7.19 365 TYR A O 1
ATOM 750 N N . ASP A 1 94 ? -11.425 -15.726 60.524 1.00 6.67 366 ASP A N 1
ATOM 751 C CA . ASP A 1 94 ? -12.221 -16.924 60.224 1.00 7.95 366 ASP A CA 1
ATOM 752 C C . ASP A 1 94 ? -13.444 -16.998 61.141 1.00 7.22 366 ASP A C 1
ATOM 753 O O . ASP A 1 94 ? -13.324 -16.819 62.355 1.00 5.87 366 ASP A O 1
ATOM 758 N N . LYS A 1 95 ? -14.605 -17.312 60.581 1.00 5.54 367 LYS A N 1
ATOM 759 C CA . LYS A 1 95 ? -15.765 -17.604 61.419 1.00 9.18 367 LYS A CA 1
ATOM 760 C C . LYS A 1 95 ? -15.565 -18.937 62.139 1.00 8.48 367 LYS A C 1
ATOM 761 O O . LYS A 1 95 ? -15.981 -19.123 63.283 1.00 8.01 367 LYS A O 1
ATOM 767 N N . ILE A 1 96 ? -14.926 -19.870 61.452 1.00 6.89 368 ILE A N 1
ATOM 768 C CA . ILE A 1 96 ? -14.729 -21.198 62.005 1.00 7.89 368 ILE A CA 1
ATOM 769 C C . ILE A 1 96 ? -13.245 -21.460 62.163 1.00 9.80 368 ILE A C 1
ATOM 770 O O . ILE A 1 96 ? -12.493 -21.416 61.188 1.00 11.59 368 ILE A O 1
ATOM 775 N N . GLY A 1 97 ? -12.828 -21.714 63.397 1.00 5.56 369 GLY A N 1
ATOM 776 C CA . GLY A 1 97 ? -11.447 -22.035 63.678 1.00 8.03 369 GLY A CA 1
ATOM 777 C C . GLY A 1 97 ? -10.640 -20.786 63.944 1.00 4.12 369 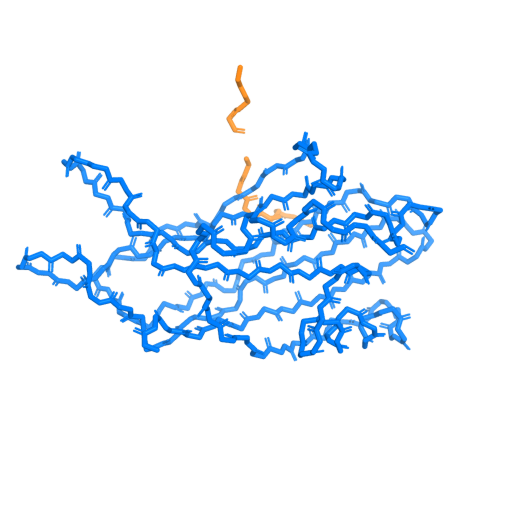GLY A C 1
ATOM 778 O O . GLY A 1 97 ? -11.170 -19.678 63.916 1.00 5.76 369 GLY A O 1
ATOM 779 N N . LYS A 1 98 ? -9.352 -20.968 64.209 1.00 4.45 370 LYS A N 1
ATOM 780 C CA . LYS A 1 98 ? -8.488 -19.864 64.629 1.00 8.29 370 LYS A CA 1
ATOM 781 C C . LYS A 1 98 ? -8.336 -18.778 63.570 1.00 8.84 370 LYS A C 1
ATOM 782 O O . LYS A 1 98 ? -8.210 -19.075 62.385 1.00 6.05 370 LYS A O 1
ATOM 788 N N . ASN A 1 99 ? -8.339 -17.517 63.998 1.00 7.08 371 ASN A N 1
ATOM 789 C CA . ASN A 1 99 ? -7.880 -16.428 63.137 1.00 7.00 371 ASN A CA 1
ATOM 790 C C . ASN A 1 99 ? -6.361 -16.481 63.005 1.00 14.98 371 ASN A C 1
ATOM 791 O O . ASN A 1 99 ? -5.649 -15.977 63.875 1.00 15.64 371 ASN A O 1
ATOM 796 N N . ASP A 1 100 ? -5.856 -17.048 61.920 1.00 12.61 372 ASP A N 1
ATOM 797 C CA . ASP A 1 100 ? -4.413 -17.256 61.834 1.00 16.49 372 ASP A CA 1
ATOM 798 C C . ASP A 1 100 ? -3.651 -15.994 61.434 1.00 12.33 372 ASP A C 1
ATOM 799 O O . ASP A 1 100 ? -4.074 -15.228 60.557 1.00 11.03 372 ASP A O 1
ATOM 804 N N . ALA A 1 101 ? -2.512 -15.790 62.080 1.00 12.21 373 ALA A N 1
ATOM 805 C CA . ALA A 1 101 ? -1.662 -14.667 61.745 1.00 11.99 373 ALA A CA 1
ATOM 806 C C . ALA A 1 101 ? -1.030 -14.904 60.386 1.00 7.05 373 ALA A C 1
ATOM 807 O O . ALA A 1 101 ? -0.539 -15.998 60.088 1.00 10.21 373 ALA A O 1
ATOM 809 N N . ILE A 1 102 ? -1.056 -13.875 59.555 1.00 4.37 374 ILE A N 1
ATOM 810 C CA . ILE A 1 102 ? -0.358 -13.913 58.283 1.00 6.00 374 ILE A CA 1
ATOM 811 C C . ILE A 1 102 ? 1.099 -13.529 58.526 1.00 12.14 374 ILE A C 1
ATOM 812 O O . ILE A 1 102 ? 2.020 -14.188 58.051 1.00 10.80 374 ILE A O 1
ATOM 817 N N . GLY A 1 103 ? 1.308 -12.474 59.301 1.00 5.87 375 GLY A N 1
ATOM 818 C CA . GLY A 1 103 ? 2.658 -12.052 59.624 1.00 6.44 375 GLY A CA 1
ATOM 819 C C . GLY A 1 103 ? 2.642 -10.820 60.500 1.00 6.23 375 GLY A C 1
ATOM 820 O O . GLY A 1 103 ? 1.584 -10.232 60.744 1.00 4.11 375 GLY A O 1
ATOM 821 N N . LYS A 1 104 ? 3.808 -10.435 61.001 1.00 4.32 376 LYS A N 1
ATOM 822 C CA . LYS A 1 104 ? 3.868 -9.241 61.824 1.00 5.55 376 LYS A CA 1
ATOM 823 C C . LYS A 1 104 ? 5.222 -8.551 61.726 1.00 8.17 376 LYS A C 1
ATOM 824 O O . LYS A 1 104 ? 6.181 -9.113 61.176 1.00 7.61 376 LYS A O 1
ATOM 830 N N . VAL A 1 105 ? 5.260 -7.314 62.221 1.00 3.86 377 VAL A N 1
ATOM 831 C CA . VAL A 1 105 ? 6.470 -6.503 62.314 1.00 4.79 377 VAL A CA 1
ATOM 832 C C . VAL A 1 105 ? 6.302 -5.622 63.531 1.00 5.98 377 VAL A C 1
ATOM 833 O O . VAL A 1 105 ? 5.175 -5.405 63.985 1.00 5.54 377 VAL A O 1
ATOM 837 N N . PHE A 1 106 ? 7.396 -5.098 64.065 1.00 4.98 378 PHE A N 1
ATOM 838 C CA . PHE A 1 106 ? 7.239 -4.042 65.054 1.00 5.22 378 PHE A CA 1
ATOM 839 C C . PHE A 1 106 ? 8.244 -2.937 64.800 1.00 6.70 378 PHE A C 1
ATOM 840 O O . PHE A 1 106 ? 9.307 -3.172 64.229 1.00 6.19 378 PHE A O 1
ATOM 848 N N . VAL A 1 107 ? 7.878 -1.719 65.184 1.00 5.00 379 VAL A N 1
ATOM 849 C CA . VAL A 1 107 ? 8.811 -0.604 65.135 1.00 5.40 379 VAL A CA 1
ATOM 850 C C . VAL A 1 107 ? 9.016 -0.056 66.543 1.00 5.12 379 VAL A C 1
ATOM 851 O O . VAL A 1 107 ? 8.167 -0.221 67.422 1.00 5.12 379 VAL A O 1
ATOM 855 N N . GLY A 1 108 ? 10.156 0.588 66.751 1.00 5.00 380 GLY A N 1
ATOM 856 C CA . GLY A 1 108 ? 10.509 1.123 68.050 1.00 3.71 380 GLY A CA 1
ATOM 857 C C . GLY A 1 108 ? 12.017 1.252 68.109 1.00 5.80 380 GLY A C 1
ATOM 858 O O . GLY A 1 108 ? 12.717 0.872 67.166 1.00 5.59 380 GLY A O 1
ATOM 859 N N . TYR A 1 109 ? 12.519 1.783 69.211 1.00 5.53 381 TYR A N 1
ATOM 860 C CA . TYR A 1 109 ? 13.958 1.955 69.375 1.00 4.29 381 TYR A CA 1
ATOM 861 C C . TYR A 1 109 ? 14.702 0.627 69.349 1.00 6.70 381 TYR A C 1
ATOM 862 O O . TYR A 1 109 ? 15.841 0.562 68.881 1.00 5.68 381 TYR A O 1
ATOM 871 N N . ASN A 1 110 ? 14.079 -0.430 69.860 1.00 7.42 382 ASN A N 1
ATOM 872 C CA . ASN A 1 110 ? 14.768 -1.717 69.879 1.00 7.43 382 ASN A CA 1
ATOM 873 C C . ASN A 1 110 ? 14.468 -2.576 68.648 1.00 7.01 382 ASN A C 1
ATOM 874 O O . ASN A 1 110 ? 14.826 -3.747 68.613 1.00 7.75 382 ASN A O 1
ATOM 879 N N . SER A 1 111 ? 13.859 -1.990 67.623 1.00 5.20 383 SER A N 1
ATOM 880 C CA . SER A 1 111 ? 13.735 -2.703 66.351 1.00 7.26 383 SER A CA 1
ATOM 881 C C . SER A 1 111 ? 15.038 -2.570 65.550 1.00 9.76 383 SER A C 1
ATOM 882 O O . SER A 1 111 ? 15.987 -1.944 66.008 1.00 6.80 383 SER A O 1
ATOM 885 N N . THR A 1 112 ? 15.093 -3.181 64.367 1.00 10.21 384 THR A N 1
ATOM 886 C CA . THR A 1 112 ? 16.308 -3.183 63.555 1.00 10.32 384 THR A CA 1
ATOM 887 C C . THR A 1 112 ? 16.026 -2.884 62.091 1.00 9.74 384 THR A C 1
ATOM 888 O O . THR A 1 112 ? 14.882 -2.948 61.647 1.00 7.91 384 THR A O 1
ATOM 892 N N . GLY A 1 113 ? 17.076 -2.577 61.336 1.00 13.37 385 GLY A N 1
ATOM 893 C CA . GLY A 1 113 ? 16.959 -2.498 59.892 1.00 12.59 385 GLY A CA 1
ATOM 894 C C . GLY A 1 113 ? 15.935 -1.486 59.414 1.00 11.04 385 GLY A C 1
ATOM 895 O O . GLY A 1 113 ? 15.952 -0.341 59.853 1.00 7.06 385 GLY A O 1
ATOM 896 N N . ALA A 1 114 ? 15.041 -1.909 58.520 1.00 11.49 386 ALA A N 1
ATOM 897 C CA . ALA A 1 114 ? 14.046 -1.000 57.952 1.00 8.90 386 ALA A CA 1
ATOM 898 C C . ALA A 1 114 ? 13.013 -0.559 58.986 1.00 9.36 386 ALA A C 1
ATOM 899 O O . ALA A 1 114 ? 12.396 0.496 58.840 1.00 9.89 386 ALA A O 1
ATOM 901 N N . GLU A 1 115 ? 12.809 -1.373 60.019 1.00 7.96 387 GLU A N 1
ATOM 902 C CA . GLU A 1 115 ? 11.852 -1.023 61.068 1.00 5.58 387 GLU A CA 1
ATOM 903 C C . GLU A 1 115 ? 12.424 0.101 61.922 1.00 7.48 387 GLU A C 1
ATOM 904 O O . GLU A 1 115 ? 11.729 1.065 62.232 1.00 5.36 387 GLU A O 1
ATOM 910 N N . LEU A 1 116 ? 13.701 -0.012 62.279 1.00 3.94 388 LEU A N 1
ATOM 911 C CA . LEU A 1 116 ? 14.373 1.057 63.019 1.00 7.16 388 LEU A CA 1
ATOM 912 C C . LEU A 1 116 ? 14.505 2.343 62.190 1.00 5.51 388 LEU A C 1
ATOM 913 O O . LEU A 1 116 ? 14.387 3.454 62.717 1.00 8.73 388 LEU A O 1
ATOM 918 N N . ARG A 1 117 ? 14.754 2.189 60.891 1.00 10.46 389 ARG A N 1
ATOM 919 C CA . ARG A 1 117 ? 14.848 3.332 59.985 1.00 13.10 389 ARG A CA 1
ATOM 920 C C . ARG A 1 117 ? 13.553 4.129 59.994 1.00 7.92 389 ARG A C 1
ATOM 921 O O . ARG A 1 117 ? 13.558 5.347 60.119 1.00 7.10 389 ARG A O 1
ATOM 929 N N . HIS A 1 118 ? 12.438 3.420 59.878 1.00 7.93 390 HIS A N 1
ATOM 930 C CA . HIS A 1 118 ? 11.130 4.063 59.891 1.00 4.60 390 HIS A CA 1
ATOM 931 C C . HIS A 1 118 ? 10.922 4.833 61.200 1.00 6.60 390 HIS A C 1
ATOM 932 O O . HIS A 1 118 ? 10.520 5.998 61.188 1.00 4.09 390 HIS A O 1
ATOM 939 N N . TRP A 1 119 ? 11.230 4.180 62.321 1.00 4.66 391 TRP A N 1
ATOM 940 C CA . TRP A 1 119 ? 11.092 4.789 63.644 1.00 6.68 391 TRP A CA 1
ATOM 941 C C . TRP A 1 119 ? 11.942 6.059 63.764 1.00 7.90 391 TRP A C 1
ATOM 942 O O . TRP A 1 119 ? 11.487 7.091 64.251 1.00 5.61 391 TRP A O 1
ATOM 953 N N . SER A 1 120 ? 13.182 5.970 63.313 1.00 5.74 392 SER A N 1
ATOM 954 C CA . SER A 1 120 ? 14.084 7.105 63.376 1.00 9.38 392 SER A CA 1
ATOM 955 C C . SER A 1 120 ? 13.629 8.236 62.465 1.00 9.09 392 SER A C 1
ATOM 956 O O . SER A 1 120 ? 13.773 9.403 62.822 1.00 11.06 392 SER A O 1
ATOM 959 N N . ASP A 1 121 ? 13.085 7.895 61.297 1.00 8.66 393 ASP A N 1
ATOM 960 C CA . ASP A 1 121 ? 12.571 8.916 60.379 1.00 10.46 393 ASP A CA 1
ATOM 961 C C . ASP A 1 121 ? 11.399 9.663 61.018 1.00 8.57 393 ASP A C 1
ATOM 962 O O . ASP A 1 121 ? 11.270 10.888 60.875 1.00 7.13 393 ASP A O 1
ATOM 967 N N . MET A 1 122 ? 10.544 8.924 61.723 1.00 6.40 394 MET A N 1
ATOM 968 C CA . MET A 1 122 ? 9.449 9.528 62.479 1.00 5.97 394 MET A CA 1
ATOM 969 C C . MET A 1 122 ? 9.971 10.556 63.490 1.00 7.31 394 MET A C 1
ATOM 970 O O . MET A 1 122 ? 9.544 11.715 63.504 1.00 8.65 394 MET A O 1
ATOM 975 N N . LEU A 1 123 ? 10.898 10.129 64.336 1.00 5.58 395 LEU A N 1
ATOM 976 C CA . LEU A 1 123 ? 11.434 11.014 65.371 1.00 7.44 395 LEU A CA 1
ATOM 977 C C . LEU A 1 123 ? 12.178 12.214 64.783 1.00 7.27 395 LEU A C 1
ATOM 978 O O . LEU A 1 123 ? 12.205 13.285 65.381 1.00 11.29 395 LEU A O 1
ATOM 983 N N . ALA A 1 124 ? 12.771 12.019 63.611 1.00 10.08 396 ALA A N 1
ATOM 984 C CA . ALA A 1 124 ? 13.548 13.057 62.938 1.00 11.46 396 ALA A CA 1
ATOM 985 C C . ALA A 1 124 ? 12.652 14.061 62.220 1.00 14.30 396 ALA A C 1
ATOM 986 O O . ALA A 1 124 ? 13.114 15.104 61.748 1.00 16.19 396 ALA A O 1
ATOM 988 N N . ASN A 1 125 ? 11.370 13.742 62.132 1.00 9.39 397 ASN A N 1
ATOM 989 C CA . ASN A 1 125 ? 10.414 14.604 61.451 1.00 10.06 397 ASN A CA 1
ATOM 990 C C . ASN A 1 125 ? 9.150 14.777 62.266 1.00 11.94 397 ASN A C 1
ATOM 991 O O . ASN A 1 125 ? 8.072 14.343 61.849 1.00 9.29 397 ASN A O 1
ATOM 996 N N . PRO A 1 126 ? 9.277 15.420 63.436 1.00 11.42 398 PRO A N 1
ATOM 997 C CA . PRO A 1 126 ? 8.132 15.549 64.338 1.00 10.58 398 PRO A CA 1
ATOM 998 C C . PRO A 1 126 ? 6.932 16.212 63.658 1.00 12.71 398 PRO A C 1
ATOM 999 O O . PRO A 1 126 ? 7.119 17.119 62.838 1.00 9.69 398 PRO A O 1
ATOM 1003 N N . ARG A 1 127 ? 5.736 15.714 63.985 1.00 9.79 399 ARG A N 1
ATOM 1004 C CA . ARG A 1 127 ? 4.452 16.207 63.476 1.00 9.43 399 ARG A CA 1
ATOM 1005 C C . ARG A 1 127 ? 4.162 15.844 62.021 1.00 9.80 399 ARG A C 1
ATOM 1006 O O . ARG A 1 127 ? 3.094 16.172 61.504 1.00 11.54 399 ARG A O 1
ATOM 1014 N N . ARG A 1 128 ? 5.095 15.178 61.353 1.00 7.04 400 ARG A N 1
ATOM 1015 C CA . ARG A 1 128 ? 4.852 14.783 59.973 1.00 11.51 400 ARG A CA 1
ATOM 1016 C C . ARG A 1 128 ? 4.653 13.281 59.877 1.00 9.09 400 ARG A C 1
ATOM 1017 O O . ARG A 1 128 ? 5.449 12.521 60.427 1.00 8.41 400 ARG A O 1
ATOM 1025 N N . PRO A 1 129 ? 3.583 12.850 59.184 1.00 6.27 401 PRO A N 1
ATOM 1026 C CA . PRO A 1 129 ? 3.376 11.411 58.983 1.00 10.15 401 PRO A CA 1
ATOM 1027 C C . PRO A 1 129 ? 4.379 10.855 57.977 1.00 10.10 401 PRO A C 1
ATOM 1028 O O . PRO A 1 129 ? 4.495 11.379 56.872 1.00 10.56 401 PRO A O 1
ATOM 1032 N N . ILE A 1 130 ? 5.123 9.834 58.383 1.00 6.94 402 ILE A N 1
ATOM 1033 C CA . ILE A 1 130 ? 6.108 9.199 57.524 1.00 6.51 402 ILE A CA 1
ATOM 1034 C C . ILE A 1 130 ? 5.634 7.794 57.161 1.00 6.71 402 ILE A C 1
ATOM 1035 O O . ILE A 1 130 ? 5.522 6.929 58.033 1.00 6.26 402 ILE A O 1
ATOM 1040 N N . ALA A 1 131 ? 5.362 7.559 55.883 1.00 7.84 403 ALA A N 1
ATOM 1041 C CA . ALA A 1 131 ? 4.902 6.245 55.430 1.00 6.49 403 ALA A CA 1
ATOM 1042 C C . ALA A 1 131 ? 6.056 5.391 54.915 1.00 7.74 403 ALA A C 1
ATOM 1043 O O . ALA A 1 131 ? 6.967 5.891 54.254 1.00 8.17 403 ALA A O 1
ATOM 1045 N N . GLN A 1 132 ? 6.016 4.100 55.223 1.00 4.05 404 GLN A N 1
ATOM 1046 C CA . GLN A 1 132 ? 7.048 3.182 54.774 1.00 6.52 404 GLN A CA 1
ATOM 1047 C C . GLN A 1 132 ? 6.470 1.776 54.661 1.00 8.46 404 GLN A C 1
ATOM 1048 O O . GLN A 1 132 ? 5.585 1.394 55.435 1.00 6.17 404 GLN A O 1
ATOM 1054 N N . TRP A 1 133 ? 6.967 1.024 53.684 1.00 5.57 405 TRP A N 1
ATOM 1055 C CA . TRP A 1 133 ? 6.642 -0.385 53.540 1.00 5.09 405 TRP A CA 1
ATOM 1056 C C . TRP A 1 133 ? 7.507 -1.224 54.466 1.00 9.15 405 TRP A C 1
ATOM 1057 O O . TRP A 1 133 ? 8.638 -0.851 54.770 1.00 8.28 405 TRP A O 1
ATOM 1068 N N . HIS A 1 134 ? 6.962 -2.361 54.893 1.00 5.70 406 HIS A N 1
ATOM 1069 C CA . HIS A 1 134 ? 7.656 -3.323 55.731 1.00 8.05 406 HIS A CA 1
ATOM 1070 C C . HIS A 1 134 ? 7.347 -4.737 55.245 1.00 8.88 406 HIS A C 1
ATOM 1071 O O . HIS A 1 134 ? 6.211 -5.031 54.870 1.00 7.39 406 HIS A O 1
ATOM 1078 N N . THR A 1 135 ? 8.350 -5.610 55.253 1.00 7.33 407 THR A N 1
ATOM 1079 C CA . THR A 1 135 ? 8.110 -7.024 54.979 1.00 6.23 407 THR A CA 1
ATOM 1080 C C . THR A 1 135 ? 7.530 -7.694 56.213 1.00 6.12 407 THR A C 1
ATOM 1081 O O . THR A 1 135 ? 8.083 -7.544 57.306 1.00 8.48 407 THR A O 1
ATOM 1085 N N . LEU A 1 136 ? 6.441 -8.446 56.057 1.00 5.92 408 LEU A N 1
ATOM 1086 C CA . LEU A 1 136 ? 5.868 -9.161 57.196 1.00 6.21 408 LEU A CA 1
ATOM 1087 C C . LEU A 1 136 ? 6.769 -10.337 57.579 1.00 8.76 408 LEU A C 1
ATOM 1088 O O . LEU A 1 136 ? 7.297 -11.035 56.714 1.00 7.50 408 LEU A O 1
ATOM 1093 N N . GLN A 1 137 ? 6.952 -10.536 58.880 1.00 5.97 409 GLN A N 1
ATOM 1094 C CA A GLN A 1 137 ? 7.792 -11.618 59.369 0.49 9.61 409 GLN A CA 1
ATOM 1095 C CA B GLN A 1 137 ? 7.790 -11.616 59.383 0.51 9.61 409 GLN A CA 1
ATOM 1096 C C . GLN A 1 137 ? 6.962 -12.652 60.128 1.00 9.75 409 GLN A C 1
ATOM 1097 O O . GLN A 1 137 ? 5.815 -12.392 60.513 1.00 7.86 409 GLN A O 1
ATOM 1108 N N . VAL A 1 138 ? 7.542 -13.834 60.332 1.00 9.54 410 VAL A N 1
ATOM 1109 C CA . VAL A 1 138 ? 6.868 -14.896 61.069 1.00 9.69 410 VAL A CA 1
ATOM 1110 C C . VAL A 1 138 ? 6.576 -14.443 62.497 1.00 9.10 410 VAL A C 1
ATOM 1111 O O . VAL A 1 138 ? 7.450 -13.901 63.170 1.00 8.55 410 VAL A O 1
ATOM 1115 N N . GLU A 1 139 ? 5.345 -14.657 62.948 1.00 7.91 411 GLU A N 1
ATOM 1116 C CA . GLU A 1 139 ? 4.892 -14.150 64.246 1.00 13.51 411 GLU A CA 1
ATOM 1117 C C . GLU A 1 139 ? 5.816 -14.508 65.409 1.00 11.48 411 GLU A C 1
ATOM 1118 O O . GLU A 1 139 ? 6.195 -13.647 66.217 1.00 7.80 411 GLU A O 1
ATOM 1124 N N . GLU A 1 140 ? 6.181 -15.781 65.491 1.00 10.74 412 GLU A N 1
ATOM 1125 C CA . GLU A 1 140 ? 6.982 -16.267 66.609 1.00 14.52 412 GLU A CA 1
ATOM 1126 C C . GLU A 1 140 ? 8.395 -15.691 66.606 1.00 11.89 412 GLU A C 1
ATOM 1127 O O . GLU A 1 140 ? 9.029 -15.551 67.658 1.00 12.31 412 GLU A O 1
ATOM 1133 N N . GLU A 1 141 ? 8.900 -15.337 65.436 1.00 10.01 413 GLU A N 1
ATOM 1134 C CA . GLU A 1 141 ? 10.241 -14.758 65.380 1.00 13.09 413 GLU A CA 1
ATOM 1135 C C . GLU A 1 141 ? 10.234 -13.307 65.866 1.00 15.28 413 GLU A C 1
ATOM 1136 O O . GLU A 1 141 ? 11.122 -12.888 66.615 1.00 11.13 413 GLU A O 1
ATOM 1142 N N . VAL A 1 142 ? 9.226 -12.544 65.460 1.00 8.61 414 VAL A N 1
ATOM 1143 C CA . VAL A 1 142 ? 9.074 -11.174 65.955 1.00 6.03 414 VAL A CA 1
ATOM 1144 C C . VAL A 1 142 ? 8.828 -11.159 67.466 1.00 9.46 414 VAL A C 1
ATOM 1145 O O . VAL A 1 142 ? 9.385 -10.319 68.195 1.00 7.69 414 VAL A O 1
ATOM 1149 N N . ASP A 1 143 ? 7.991 -12.084 67.930 1.00 8.47 415 ASP A N 1
ATOM 1150 C CA . ASP A 1 143 ? 7.687 -12.202 69.357 1.00 6.87 415 ASP A CA 1
ATOM 1151 C C . ASP A 1 143 ? 8.949 -12.403 70.187 1.00 11.67 415 A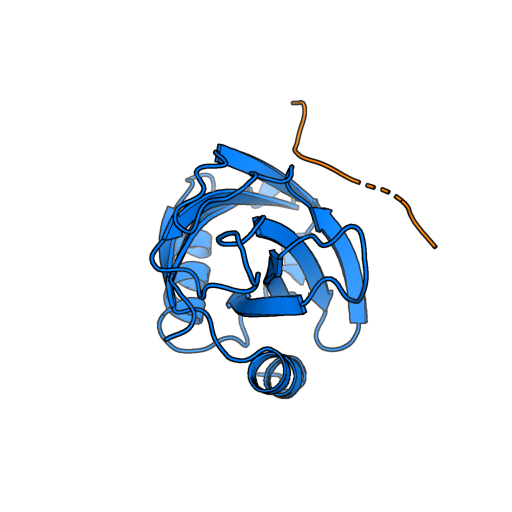SP A C 1
ATOM 1152 O O . ASP A 1 143 ? 9.074 -11.866 71.289 1.00 8.04 415 ASP A O 1
ATOM 1157 N N . ALA A 1 144 ? 9.870 -13.214 69.674 1.00 8.27 416 ALA A N 1
ATOM 1158 C CA . ALA A 1 144 ? 11.134 -13.436 70.377 1.00 9.35 416 ALA A CA 1
ATOM 1159 C C . ALA A 1 144 ? 11.944 -12.144 70.486 1.00 10.55 416 ALA A C 1
ATOM 1160 O O . ALA A 1 144 ? 12.562 -11.857 71.522 1.00 9.99 416 ALA A O 1
ATOM 1162 N N . MET A 1 145 ? 11.940 -11.361 69.416 1.00 8.82 417 MET A N 1
ATOM 1163 C CA . MET A 1 145 ? 12.775 -10.166 69.350 1.00 11.10 417 MET A CA 1
ATOM 1164 C C . MET A 1 145 ? 12.209 -9.014 70.186 1.00 13.03 417 MET A C 1
ATOM 1165 O O . MET A 1 145 ? 12.909 -8.037 70.454 1.00 10.52 417 MET A O 1
ATOM 1170 N N . LEU A 1 146 ? 10.952 -9.127 70.603 1.00 10.26 418 LEU A N 1
ATOM 1171 C CA . LEU A 1 146 ? 10.342 -8.085 71.432 1.00 14.04 418 LEU A CA 1
ATOM 1172 C C . LEU A 1 146 ? 11.041 -7.978 72.786 1.00 15.90 418 LEU A C 1
ATOM 1173 O O . LEU A 1 146 ? 10.988 -6.937 73.447 1.00 15.64 418 LEU A O 1
ATOM 1178 N N . ALA A 1 147 ? 11.692 -9.062 73.193 1.00 19.61 419 ALA A N 1
ATOM 1179 C CA . ALA A 1 147 ? 12.337 -9.126 74.503 1.00 21.47 419 ALA A CA 1
ATOM 1180 C C . ALA A 1 147 ? 13.761 -8.561 74.505 1.00 18.02 419 ALA A C 1
ATOM 1181 O O . ALA A 1 147 ? 14.351 -8.343 75.569 1.00 16.99 419 ALA A O 1
ATOM 1183 N N . VAL A 1 148 ? 14.316 -8.329 73.323 1.00 13.23 420 VAL A N 1
ATOM 1184 C CA . VAL A 1 148 ? 15.698 -7.881 73.230 1.00 11.26 420 VAL A CA 1
ATOM 1185 C C . VAL A 1 148 ? 15.810 -6.360 73.386 1.00 14.00 420 VAL A C 1
ATOM 1186 O O . VAL A 1 148 ? 15.606 -5.612 72.431 1.00 11.80 420 VAL A O 1
ATOM 1190 N N . LYS A 1 149 ? 16.131 -5.917 74.596 1.00 10.94 421 LYS A N 1
ATOM 1191 C CA . LYS A 1 149 ? 16.277 -4.496 74.895 1.00 16.10 421 LYS A CA 1
ATOM 1192 C C . LYS A 1 149 ? 17.593 -3.921 74.388 1.00 18.45 421 LYS A C 1
ATOM 1193 O O . LYS A 1 149 ? 18.606 -4.610 74.342 1.00 10.80 421 LYS A O 1
ATOM 1199 N N . LYS A 1 150 ? 17.586 -2.640 74.040 1.00 20.35 422 LYS A N 1
ATOM 1200 C CA . LYS A 1 150 ? 18.833 -1.951 73.752 1.00 12.47 422 LYS A CA 1
ATOM 1201 C C . LYS A 1 150 ? 19.250 -1.113 74.959 1.00 18.83 422 LYS A C 1
ATOM 1202 O O . LYS A 1 150 ? 20.381 -0.639 75.020 1.00 24.42 422 LYS A O 1
ATOM 1209 N N . SER B 2 1 ? -10.776 -8.190 80.708 1.00 21.81 81 SER B N 1
ATOM 1210 C CA . SER B 2 1 ? -10.304 -8.008 79.342 1.00 12.62 81 SER B CA 1
ATOM 1211 C C . SER B 2 1 ? -10.970 -6.799 78.692 1.00 13.46 81 SER B C 1
ATOM 1212 O O . SER B 2 1 ? -12.167 -6.576 78.873 1.00 13.16 81 SER B O 1
ATOM 1215 N N . ASP B 2 2 ? -10.197 -6.023 77.940 1.00 9.16 82 ASP B N 1
ATOM 1216 C CA . ASP B 2 2 ? -10.721 -4.814 77.318 1.00 5.10 82 ASP B CA 1
ATOM 1217 C C . ASP B 2 2 ? -11.225 -5.091 75.913 1.00 7.43 82 ASP B C 1
ATOM 1218 O O . ASP B 2 2 ? -10.609 -5.860 75.176 1.00 7.36 82 ASP B O 1
ATOM 1223 N N . ALA B 2 3 ? -12.328 -4.452 75.536 1.00 7.90 83 ALA B N 1
ATOM 1224 C CA . ALA B 2 3 ? -12.766 -4.473 74.142 1.00 8.83 83 ALA B CA 1
ATOM 1225 C C . ALA B 2 3 ? -11.812 -3.612 73.329 1.00 11.21 83 ALA B C 1
ATOM 1226 O O . ALA B 2 3 ? -11.601 -2.442 73.645 1.00 8.21 83 ALA B O 1
ATOM 1239 N N . GLU B 2 5 ? -10.284 -1.159 70.854 1.00 4.97 85 GLU B N 1
ATOM 1240 C CA . GLU B 2 5 ? -10.768 0.030 70.163 1.00 5.99 85 GLU B CA 1
ATOM 1241 C C . GLU B 2 5 ? -10.452 -0.003 68.670 1.00 8.37 85 GLU B C 1
ATOM 1242 O O . GLU B 2 5 ? -9.491 -0.649 68.254 1.00 5.48 85 GLU B O 1
ATOM 1248 N N . GLY B 2 6 ? -11.277 0.685 67.877 1.00 6.68 86 GLY B N 1
ATOM 1249 C CA . GLY B 2 6 ? -11.048 0.826 66.450 1.00 3.56 86 GLY B CA 1
ATOM 1250 C C . GLY B 2 6 ? -10.343 2.124 66.100 1.00 6.32 86 GLY B C 1
ATOM 1251 O O . GLY B 2 6 ? -9.680 2.735 66.944 1.00 6.88 86 GLY B O 1
ATOM 1252 N N . HIS B 2 7 ? -10.483 2.561 64.853 1.00 5.37 87 HIS B N 1
ATOM 1253 C CA . HIS B 2 7 ? -9.705 3.701 64.383 1.00 5.01 87 HIS B CA 1
ATOM 1254 C C . HIS B 2 7 ? -10.128 5.002 65.062 1.00 8.88 87 HIS B C 1
ATOM 1255 O O . HIS B 2 7 ? -11.228 5.108 65.612 1.00 5.55 87 HIS B O 1
ATOM 1262 N N . ASP B 2 8 ? -9.227 5.973 65.026 1.00 4.92 88 ASP B N 1
ATOM 1263 C CA . ASP B 2 8 ? -9.497 7.322 65.523 1.00 10.22 88 ASP B CA 1
ATOM 1264 C C . ASP B 2 8 ? -10.757 7.910 64.884 1.00 9.91 88 ASP B C 1
ATOM 1265 O O . ASP B 2 8 ? -11.021 7.691 63.706 1.00 9.39 88 ASP B O 1
ATOM 1270 N N . GLU B 2 9 ? -11.511 8.674 65.662 1.00 10.88 89 GLU B N 1
ATOM 1271 C CA . GLU B 2 9 ? -12.712 9.339 65.161 1.00 16.05 89 GLU B CA 1
ATOM 1272 C C . GLU B 2 9 ? -12.516 10.849 65.066 1.00 18.41 89 GLU B C 1
ATOM 1273 O O . GLU B 2 9 ? -13.357 11.563 64.525 1.00 12.92 89 GLU B O 1
ATOM 1279 N N . ASP B 2 10 ? -11.406 11.326 65.615 1.00 14.71 90 ASP B N 1
ATOM 1280 C CA . ASP B 2 10 ? -11.028 12.732 65.515 1.00 19.40 90 ASP B CA 1
ATOM 1281 C C . ASP B 2 10 ? -9.539 12.877 65.770 1.00 18.20 90 ASP B C 1
ATOM 1282 O O . ASP B 2 10 ? -8.849 11.860 65.827 1.00 12.84 90 ASP B O 1
#

Organism: Homo sapiens (NCBI:txid9606)

CATH classification: 2.60.40.150

Radius of gyration: 15.05 Å; Cα contacts (8 Å, |Δi|>4): 394; chains: 2; bounding box: 35×41×31 Å

Nearest PDB structures (foldseek):
  5vfg-assembly1_A  TM=9.963E-01  e=2.965E-28  Mus musculus
  6tz3-assembly1_A  TM=9.860E-01  e=8.358E-28  Homo sapiens
  5ccj-assembly4_D  TM=9.661E-01  e=7.012E-27  Rattus norvegicus
  2r83-assembly1_B  TM=9.940E-01  e=1.262E-25  Homo sapiens
  5kj8-assembly1_E  TM=9.857E-01  e=1.953E-25  Rattus norvegicus

Solvent-accessible surface area: 8727 Å² total

InterPro domains:
  IPR000008 C2 domain [PF00168] (158-263)
  IPR000008 C2 domain [PF00168] (288-393)
  IPR000008 C2 domain [PR00360] (174-186)
  IPR000008 C2 domain [PR00360] (201-214)
  IPR000008 C2 domain [PR00360] (225-233)
  IPR000008 C2 domain [PS50004] (142-261)
  IPR000008 C2 domain [PS50004] (273-406)
  IPR000008 C2 domain [SM00239] (158-260)
  IPR000008 C2 domain [SM00239] (289-403)
  IPR001565 Synaptotagmin [PR00399] (277-292)
  IPR001565 Synaptotagmin [PR00399] (292-305)
  IPR001565 Synaptotagmin [PR00399] (349-364)
  IPR001565 Synaptotagmin [PR00399] (369-379)
  IPR035892 C2 domain superfamily [G3DSA:2.60.40.150] (129-269)
  IPR035892 C2 domain superfamily [G3DSA:2.60.40.150] (270-422)
  IPR035892 C2 domain superfamily [SSF49562] (135-267)
  IPR035892 C2 domain superfamily [SSF49562] (274-409)

Secondary structure (DSSP, 8-state):
---EEEEEEEEEGGGTEEEEEEEEEESPPP--TTS---EEEEEEEEETTEEEEEEEPPPPPS-SS-EEEEEEEEE--GGGTTT-EEEEEEEE--SSS---EEEEEEEETT--HHHHHHHHHHHHSTTS-EEEEEE-B-HHHHHHHTT---/-----S---